Protein AF-A0A819YMR0-F1 (afdb_monomer)

Foldseek 3Di:
DQPVPPPDDPPVLVLVVCCVPPVVCQVVVLVVCVVVVPPCSVVRHDDDPPDDPPDPPPPDQEDEDEDEAEVFEEPSSVVRNVVVCVVDPPYNYDYDYHYPDYDDPVVVVVVVVVVD

Nearest PDB structures (foldseek):
  1mqs-assembly1_A  TM=8.442E-01  e=2.712E-01  Saccharomyces cerevisiae
  3puj-assembly1_A  TM=8.244E-01  e=3.553E-01  Rattus norvegicus
  3puj-assembly2_B  TM=6.403E-01  e=1.291E-01  Rattus norvegicus
  3puk-assembly1_A  TM=6.859E-01  e=4.654E-01  Mus musculus
  7auy-assembly2_B  TM=3.406E-01  e=8.478E+00  uncultured bacterium

Mean predicted aligned error: 8.32 Å

Structure (mmCIF, N/CA/C/O backbone):
data_AF-A0A819YMR0-F1
#
_entry.id   AF-A0A819YMR0-F1
#
loop_
_atom_site.group_PDB
_atom_site.id
_atom_site.type_symbol
_atom_site.label_atom_id
_atom_site.label_alt_id
_atom_site.label_comp_id
_atom_site.label_asym_id
_atom_site.label_entity_id
_atom_site.label_seq_id
_atom_site.pdbx_PDB_ins_code
_atom_site.Cartn_x
_atom_site.Cartn_y
_atom_site.Cartn_z
_atom_site.occupancy
_atom_site.B_iso_or_equiv
_atom_site.auth_seq_id
_atom_site.auth_comp_id
_atom_site.auth_asym_id
_atom_site.auth_atom_id
_atom_site.pdbx_PDB_model_num
ATOM 1 N N . ALA A 1 1 ? -8.786 -14.378 -8.434 1.00 45.59 1 ALA A N 1
ATOM 2 C CA . ALA A 1 1 ? -9.936 -13.808 -7.713 1.00 45.59 1 ALA A CA 1
ATOM 3 C C . ALA A 1 1 ? -9.381 -12.900 -6.633 1.00 45.59 1 ALA A C 1
ATOM 5 O O . AL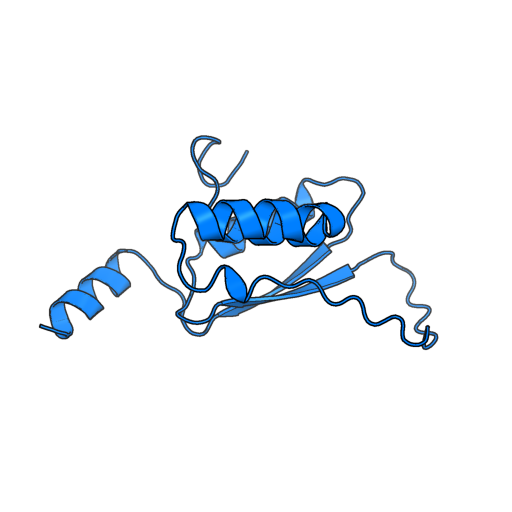A A 1 1 ? -8.768 -13.421 -5.715 1.00 45.59 1 ALA A O 1
ATOM 6 N N . ASP A 1 2 ? -9.479 -11.581 -6.786 1.00 56.34 2 ASP A N 1
ATOM 7 C CA . ASP A 1 2 ? -8.995 -10.637 -5.769 1.00 56.34 2 ASP A CA 1
ATOM 8 C C . ASP A 1 2 ? -9.785 -10.805 -4.464 1.00 56.34 2 ASP A C 1
ATOM 10 O O . ASP A 1 2 ? -10.941 -11.223 -4.494 1.00 56.34 2 ASP A O 1
ATOM 14 N N . ILE A 1 3 ? -9.189 -10.470 -3.315 1.00 58.31 3 ILE A N 1
ATOM 15 C CA . ILE A 1 3 ? -9.817 -10.628 -1.980 1.00 58.31 3 ILE A CA 1
ATOM 16 C C . ILE A 1 3 ? -11.149 -9.888 -1.850 1.00 58.31 3 ILE A C 1
ATOM 18 O O . ILE A 1 3 ? -11.987 -10.266 -1.039 1.00 58.31 3 ILE A O 1
ATOM 22 N N . PHE A 1 4 ? -11.372 -8.881 -2.688 1.00 59.94 4 PHE A N 1
ATOM 23 C CA . PHE A 1 4 ? -12.629 -8.152 -2.779 1.00 59.94 4 PHE A CA 1
ATOM 24 C C . PHE A 1 4 ? -13.432 -8.515 -4.032 1.00 59.94 4 PHE A C 1
ATOM 26 O O . PHE A 1 4 ? -14.108 -7.658 -4.576 1.00 59.94 4 PHE A O 1
ATOM 33 N N . GLY A 1 5 ? -13.327 -9.729 -4.574 1.00 59.12 5 GLY A N 1
ATOM 34 C CA . GLY A 1 5 ? -14.175 -10.164 -5.694 1.00 59.12 5 GLY A CA 1
ATOM 35 C C . GLY A 1 5 ? -14.094 -9.277 -6.947 1.00 59.12 5 GLY A C 1
ATOM 36 O O . GLY A 1 5 ? -15.086 -9.133 -7.651 1.00 59.12 5 GLY A O 1
ATOM 37 N N . SER A 1 6 ? -12.936 -8.656 -7.201 1.00 63.41 6 SER A N 1
ATOM 38 C CA . SER A 1 6 ? -12.681 -7.732 -8.321 1.00 63.41 6 SER A CA 1
ATOM 39 C C . SER A 1 6 ? -13.466 -6.407 -8.312 1.00 63.41 6 SER A C 1
ATOM 41 O O . SER A 1 6 ? -13.352 -5.646 -9.269 1.00 63.41 6 SER A O 1
ATOM 43 N N . ILE A 1 7 ? -14.199 -6.075 -7.238 1.00 69.56 7 ILE A N 1
ATOM 44 C CA . ILE A 1 7 ? -14.870 -4.763 -7.098 1.00 69.56 7 ILE A CA 1
ATOM 45 C C . ILE A 1 7 ? -13.969 -3.683 -6.485 1.00 69.56 7 ILE A C 1
ATOM 47 O O . ILE A 1 7 ? -14.265 -2.497 -6.610 1.00 69.56 7 ILE A O 1
ATOM 51 N N . TYR A 1 8 ? -12.877 -4.071 -5.819 1.00 76.12 8 TYR A N 1
ATOM 52 C CA . TYR A 1 8 ? -11.984 -3.128 -5.150 1.00 76.12 8 TYR A CA 1
ATOM 53 C C . TYR A 1 8 ? -10.562 -3.677 -5.002 1.00 76.12 8 TYR A C 1
ATOM 55 O O . TYR A 1 8 ? -10.352 -4.833 -4.640 1.00 76.12 8 TYR A O 1
ATOM 63 N N . VAL A 1 9 ? -9.568 -2.824 -5.231 1.00 82.94 9 VAL A N 1
ATOM 64 C CA . VAL A 1 9 ? -8.172 -3.073 -4.860 1.00 82.94 9 VAL A CA 1
ATOM 65 C C . VAL A 1 9 ? -7.777 -1.957 -3.900 1.00 82.94 9 VAL A C 1
ATOM 67 O O . VAL A 1 9 ? -7.965 -0.792 -4.260 1.00 82.94 9 VAL A O 1
ATOM 70 N N . PRO A 1 10 ? -7.238 -2.262 -2.702 1.00 89.06 10 PRO A N 1
ATOM 71 C CA . PRO A 1 10 ? -6.784 -1.224 -1.792 1.00 89.06 10 PRO A CA 1
ATOM 72 C C . PRO A 1 10 ? -5.798 -0.300 -2.491 1.00 89.06 10 PRO A C 1
ATOM 74 O O . PRO A 1 10 ? -4.836 -0.761 -3.109 1.00 89.06 10 PRO A O 1
ATOM 77 N N . PHE A 1 11 ? -6.039 1.004 -2.386 1.00 88.50 11 PHE A N 1
ATOM 78 C CA . PHE A 1 11 ? -5.214 2.009 -3.046 1.00 88.50 11 PHE A CA 1
ATOM 79 C C . PHE A 1 11 ? -3.722 1.833 -2.713 1.00 88.50 11 PHE A C 1
ATOM 81 O O . PHE A 1 11 ? -2.896 1.810 -3.619 1.00 88.50 11 PHE A O 1
ATOM 88 N N . SER A 1 12 ? -3.388 1.559 -1.447 1.00 90.88 12 SER A N 1
ATOM 89 C CA . SER A 1 12 ? -2.030 1.230 -0.982 1.00 90.88 12 SER A CA 1
ATOM 90 C C . SER A 1 12 ? -1.387 0.061 -1.743 1.00 90.88 12 SER A C 1
ATOM 92 O O . SER A 1 12 ? -0.225 0.133 -2.141 1.00 90.88 12 SER A O 1
ATOM 94 N N . CYS A 1 13 ? -2.138 -1.009 -2.012 1.00 91.19 13 CYS A N 1
ATOM 95 C CA . CYS A 1 13 ? -1.659 -2.152 -2.787 1.00 91.19 13 CYS A CA 1
ATOM 96 C C . CYS A 1 13 ? -1.409 -1.777 -4.247 1.00 91.19 13 CYS A C 1
ATOM 98 O O . CYS A 1 13 ? -0.437 -2.250 -4.835 1.00 91.19 13 CYS A O 1
ATOM 100 N N . ARG A 1 14 ? -2.246 -0.901 -4.820 1.00 88.00 14 ARG A N 1
ATOM 101 C CA . ARG A 1 14 ? -2.050 -0.407 -6.185 1.00 88.00 14 ARG A CA 1
ATOM 102 C C . ARG A 1 14 ? -0.804 0.470 -6.302 1.00 88.00 14 ARG A C 1
ATOM 104 O O . ARG A 1 14 ? -0.062 0.315 -7.266 1.00 88.00 14 ARG A O 1
ATOM 111 N N . LEU A 1 15 ? -0.538 1.321 -5.307 1.00 88.81 15 LEU A N 1
ATOM 112 C CA . LEU A 1 15 ? 0.700 2.109 -5.231 1.00 88.81 15 LEU A CA 1
ATOM 113 C C . LEU A 1 15 ? 1.939 1.215 -5.265 1.00 88.81 15 LEU A C 1
ATOM 115 O O . LEU A 1 15 ? 2.864 1.446 -6.043 1.00 88.81 15 LEU A O 1
ATOM 119 N N . ILE A 1 16 ? 1.938 0.171 -4.436 1.00 90.38 16 ILE A N 1
ATOM 120 C CA . ILE A 1 16 ? 3.044 -0.784 -4.352 1.00 90.38 16 ILE A CA 1
ATOM 121 C C . ILE A 1 16 ? 3.192 -1.546 -5.674 1.00 90.38 16 ILE A C 1
ATOM 123 O O . ILE A 1 16 ? 4.309 -1.694 -6.166 1.00 90.38 16 ILE A O 1
ATOM 127 N N . GLU A 1 17 ? 2.090 -1.993 -6.284 1.00 88.00 17 GLU A N 1
ATOM 128 C CA . GLU A 1 17 ? 2.118 -2.665 -7.589 1.00 88.00 17 GLU A CA 1
ATOM 129 C C . GLU A 1 17 ? 2.747 -1.774 -8.674 1.00 88.00 17 GLU A C 1
ATOM 131 O O . GLU A 1 17 ? 3.650 -2.229 -9.382 1.00 88.00 17 GLU A O 1
ATOM 136 N N . GLU A 1 18 ? 2.332 -0.508 -8.785 1.00 86.12 18 GLU A N 1
ATOM 137 C CA . GLU A 1 18 ? 2.890 0.426 -9.773 1.00 86.12 18 GLU A CA 1
ATOM 138 C C . GLU A 1 18 ? 4.368 0.738 -9.505 1.00 86.12 18 GLU A C 1
ATOM 140 O O . GLU A 1 18 ? 5.170 0.747 -10.441 1.00 86.12 18 GLU A O 1
ATOM 145 N N . GLY A 1 19 ? 4.765 0.910 -8.240 1.00 86.50 19 GLY A N 1
ATOM 146 C CA . GLY A 1 19 ? 6.167 1.129 -7.869 1.00 86.50 19 GLY A CA 1
ATOM 147 C C . GLY A 1 19 ? 7.082 -0.055 -8.203 1.00 86.50 19 GLY A C 1
ATOM 148 O O . GLY A 1 19 ? 8.243 0.139 -8.576 1.00 86.50 19 GLY A O 1
ATOM 149 N N . LEU A 1 20 ? 6.563 -1.283 -8.115 1.00 85.31 20 LEU A N 1
ATOM 150 C CA . LEU A 1 20 ? 7.307 -2.503 -8.432 1.00 85.31 20 LEU A CA 1
ATOM 151 C C . LEU A 1 20 ? 7.369 -2.788 -9.938 1.00 85.31 20 LEU A C 1
ATOM 153 O O . LEU A 1 20 ? 8.440 -3.127 -10.447 1.00 85.31 20 LEU A O 1
ATOM 157 N N . LEU A 1 21 ? 6.242 -2.669 -10.648 1.00 83.94 21 LEU A N 1
ATOM 158 C CA . LEU A 1 21 ? 6.137 -3.027 -12.070 1.00 83.94 21 LEU A CA 1
ATOM 159 C C . LEU A 1 21 ? 6.587 -1.907 -13.003 1.00 83.94 21 LEU A C 1
ATOM 161 O O . LEU A 1 21 ? 7.235 -2.171 -14.014 1.00 83.94 21 LEU A O 1
ATOM 165 N N . ASN A 1 22 ? 6.235 -0.667 -12.679 1.00 84.12 22 ASN A N 1
ATOM 166 C CA . ASN A 1 22 ? 6.383 0.480 -13.566 1.00 84.12 22 ASN A CA 1
ATOM 167 C C . ASN A 1 22 ? 7.089 1.643 -12.850 1.00 84.12 22 ASN A C 1
ATOM 169 O O . ASN A 1 22 ? 6.562 2.755 -12.825 1.00 84.12 22 ASN A O 1
ATOM 173 N N . PRO A 1 23 ? 8.316 1.450 -12.328 1.00 81.31 23 PRO A N 1
ATOM 174 C CA . PRO A 1 23 ? 9.049 2.499 -11.608 1.00 81.31 23 PRO A CA 1
ATOM 175 C C . PRO A 1 23 ? 9.206 3.787 -12.434 1.00 81.31 23 PRO A C 1
ATOM 177 O O . PRO A 1 23 ? 9.189 4.881 -11.886 1.00 81.31 23 PRO A O 1
ATOM 180 N N . ALA A 1 24 ? 9.309 3.669 -13.764 1.00 83.31 24 ALA A N 1
ATOM 181 C CA . ALA A 1 24 ? 9.417 4.804 -14.679 1.00 83.31 24 ALA A CA 1
ATOM 182 C C . ALA A 1 24 ? 8.126 5.637 -14.778 1.00 83.31 24 ALA A C 1
ATOM 184 O O . ALA A 1 24 ? 8.187 6.810 -15.127 1.00 83.31 24 ALA A O 1
ATOM 185 N N . LYS A 1 25 ? 6.964 5.043 -14.475 1.00 84.69 25 LYS A N 1
ATOM 186 C CA . LYS A 1 25 ? 5.666 5.734 -14.453 1.00 84.69 25 LYS A CA 1
ATOM 187 C C . LYS A 1 25 ? 5.341 6.331 -13.086 1.00 84.69 25 LYS A C 1
ATOM 189 O O . LYS A 1 25 ? 4.357 7.056 -12.972 1.00 84.69 25 LYS A O 1
ATOM 194 N N . LEU A 1 26 ? 6.155 6.051 -12.064 1.00 84.69 26 LEU A N 1
ATOM 195 C CA . LEU A 1 26 ? 5.888 6.498 -10.701 1.00 84.69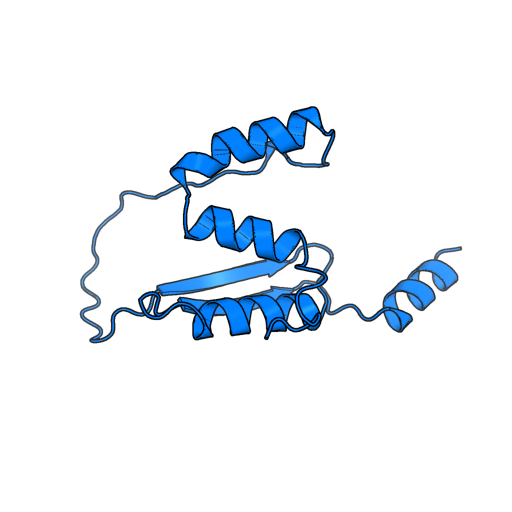 26 LEU A CA 1
ATOM 196 C C . LEU A 1 26 ? 5.874 8.027 -10.591 1.00 84.69 26 LEU A C 1
ATOM 198 O O . LEU A 1 26 ? 5.042 8.554 -9.871 1.00 84.69 26 LEU A O 1
ATOM 202 N N . SER A 1 27 ? 6.710 8.741 -11.352 1.00 85.19 27 SER A N 1
ATOM 203 C CA . SER A 1 27 ? 6.724 10.213 -11.378 1.00 85.19 27 SER A CA 1
ATOM 204 C C . SER A 1 27 ? 5.461 10.812 -12.006 1.00 85.19 27 SER A C 1
ATOM 206 O O . SER A 1 27 ? 4.917 11.795 -11.509 1.00 85.19 27 SER A O 1
ATOM 208 N N . THR A 1 28 ? 4.949 10.210 -13.083 1.00 87.94 28 THR A N 1
ATOM 209 C CA . THR A 1 28 ? 3.676 10.621 -13.693 1.00 87.94 28 THR A CA 1
ATOM 210 C C . THR A 1 28 ? 2.522 10.389 -12.728 1.00 87.94 28 THR A C 1
ATOM 212 O O . THR A 1 28 ? 1.679 11.262 -12.538 1.00 87.94 28 THR A O 1
ATOM 215 N N . PHE A 1 29 ? 2.516 9.222 -12.090 1.00 86.62 29 PHE A N 1
ATOM 216 C CA . PHE A 1 29 ? 1.504 8.858 -11.116 1.00 86.62 29 PHE A CA 1
ATOM 217 C C . PHE A 1 29 ? 1.574 9.748 -9.861 1.00 86.62 29 PHE A C 1
ATOM 219 O O . PHE A 1 29 ? 0.550 10.222 -9.381 1.00 86.62 29 PHE A O 1
ATOM 226 N N . GLN A 1 30 ? 2.778 10.073 -9.387 1.00 89.00 30 GLN A N 1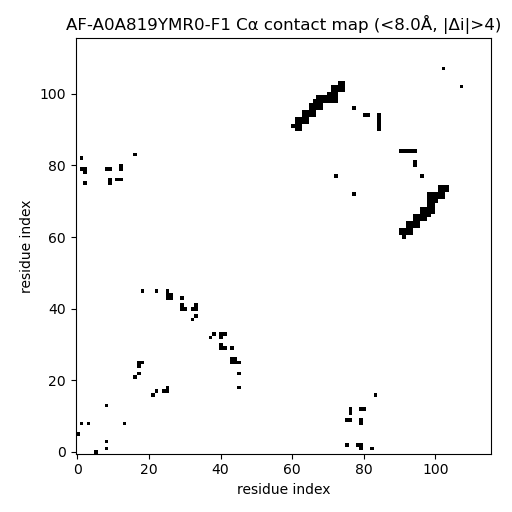
ATOM 227 C CA . GLN A 1 30 ? 3.018 11.045 -8.321 1.00 89.00 30 GLN A CA 1
ATOM 228 C C . GLN A 1 30 ? 2.395 12.406 -8.651 1.00 89.00 30 GLN A C 1
ATOM 230 O O . GLN A 1 30 ? 1.666 12.968 -7.837 1.00 89.00 30 GLN A O 1
ATOM 235 N N . HIS A 1 31 ? 2.645 12.925 -9.855 1.00 89.06 31 HIS A N 1
ATOM 236 C CA . HIS A 1 31 ? 2.093 14.207 -10.286 1.00 89.06 31 HIS A CA 1
ATOM 237 C C . HIS A 1 31 ? 0.557 14.200 -10.306 1.00 89.06 31 HIS A C 1
ATOM 239 O O . HIS A 1 31 ? -0.071 15.166 -9.876 1.00 89.06 31 HIS A O 1
ATOM 245 N N . GLU A 1 32 ? -0.059 13.098 -10.742 1.00 89.94 32 GLU A N 1
ATOM 246 C CA . GLU A 1 32 ? -1.513 12.922 -10.677 1.00 89.94 32 GLU A CA 1
ATOM 247 C C . GLU A 1 32 ? -2.036 12.952 -9.230 1.00 89.94 32 GLU A C 1
ATOM 249 O O . GLU A 1 32 ? -3.049 13.598 -8.953 1.00 89.94 32 GLU A O 1
ATOM 254 N N . LEU A 1 33 ? -1.344 12.299 -8.293 1.00 90.06 33 LEU A N 1
ATOM 255 C CA . LEU A 1 33 ? -1.720 12.317 -6.878 1.00 90.06 33 LEU A CA 1
ATOM 256 C C . LEU A 1 33 ? -1.618 13.714 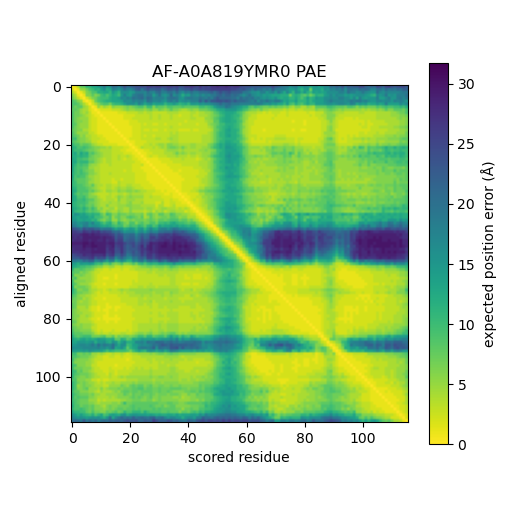-6.258 1.00 90.06 33 LEU A C 1
ATOM 258 O O . LEU A 1 33 ? -2.523 14.116 -5.525 1.00 90.06 33 LEU A O 1
ATOM 262 N N . ILE A 1 34 ? -0.568 14.466 -6.596 1.00 91.44 34 ILE A N 1
ATOM 263 C CA . ILE A 1 34 ? -0.385 15.854 -6.148 1.00 91.44 34 ILE A CA 1
ATOM 264 C C . ILE A 1 34 ? -1.535 16.730 -6.658 1.00 91.44 34 ILE A C 1
ATOM 266 O O . ILE A 1 34 ? -2.149 17.456 -5.880 1.00 91.44 34 ILE A O 1
ATOM 270 N N . GLN A 1 35 ? -1.888 16.626 -7.944 1.00 93.44 35 GLN A N 1
ATOM 271 C CA . GLN A 1 35 ? -2.998 17.393 -8.526 1.00 93.44 35 GLN A CA 1
ATOM 272 C C . GLN A 1 35 ? -4.352 17.076 -7.883 1.00 93.44 35 GLN A C 1
ATOM 274 O O . GLN A 1 35 ? -5.226 17.938 -7.818 1.00 93.44 35 GLN A O 1
ATOM 279 N N . ARG A 1 36 ? -4.527 15.843 -7.403 1.00 92.25 36 ARG A N 1
ATOM 280 C CA . ARG A 1 36 ? -5.730 15.396 -6.691 1.00 92.25 36 ARG A CA 1
ATOM 281 C C . ARG A 1 36 ? -5.707 15.723 -5.192 1.00 92.25 36 ARG A C 1
ATOM 283 O O . ARG A 1 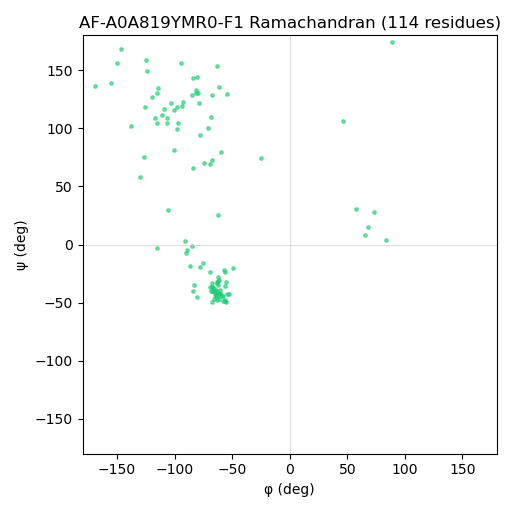36 ? -6.681 15.424 -4.509 1.00 92.25 36 ARG A O 1
ATOM 290 N N . GLY A 1 37 ? -4.630 16.327 -4.684 1.00 90.88 37 GLY A N 1
ATOM 291 C CA . GLY A 1 37 ? -4.499 16.719 -3.281 1.00 90.88 37 GLY A CA 1
ATOM 292 C C . GLY A 1 37 ? -4.286 15.548 -2.320 1.00 90.88 37 GLY A C 1
ATOM 293 O O . GLY A 1 37 ? -4.685 15.640 -1.160 1.00 90.88 37 GLY A O 1
ATOM 294 N N . TYR A 1 38 ? -3.696 14.437 -2.778 1.00 89.12 38 TYR A N 1
ATOM 295 C CA . TYR A 1 38 ? -3.363 13.331 -1.879 1.00 89.12 38 TYR A CA 1
ATOM 296 C C . TYR A 1 38 ? -2.248 13.743 -0.904 1.00 89.12 38 TYR A C 1
ATOM 298 O O . TYR A 1 38 ? -1.200 14.209 -1.355 1.00 89.12 38 TYR A O 1
ATOM 306 N N . PRO A 1 39 ? -2.430 13.537 0.412 1.00 88.38 39 PRO A N 1
ATOM 307 C CA . PRO A 1 39 ? -1.410 13.866 1.403 1.00 88.38 39 PRO A CA 1
ATOM 308 C C . PRO A 1 39 ? -0.123 13.067 1.182 1.00 88.38 39 PRO A C 1
ATOM 310 O O . PRO A 1 39 ? -0.187 11.854 0.967 1.00 88.38 39 PRO A O 1
ATOM 313 N N . GLY A 1 40 ? 1.034 13.730 1.274 1.00 85.62 40 GLY A N 1
ATOM 314 C CA . GLY A 1 40 ? 2.347 13.084 1.177 1.00 85.62 40 GLY A CA 1
ATOM 315 C C . GLY A 1 40 ? 2.666 12.520 -0.210 1.00 85.62 40 GLY A C 1
ATOM 316 O O . GLY A 1 40 ? 3.575 11.704 -0.351 1.00 85.62 40 GLY A O 1
ATOM 317 N N . ALA A 1 41 ? 1.923 12.917 -1.249 1.00 87.69 41 ALA A N 1
ATOM 318 C CA . ALA A 1 41 ? 2.201 12.494 -2.618 1.00 87.69 41 ALA A CA 1
ATOM 319 C C . ALA A 1 41 ? 3.577 12.992 -3.090 1.00 87.69 41 ALA A C 1
ATOM 321 O O . ALA A 1 41 ? 4.268 12.299 -3.836 1.00 87.69 41 ALA A O 1
ATOM 322 N N . GLU A 1 42 ? 4.017 14.154 -2.613 1.00 85.81 42 GLU A N 1
ATOM 323 C CA . GLU A 1 42 ? 5.357 14.696 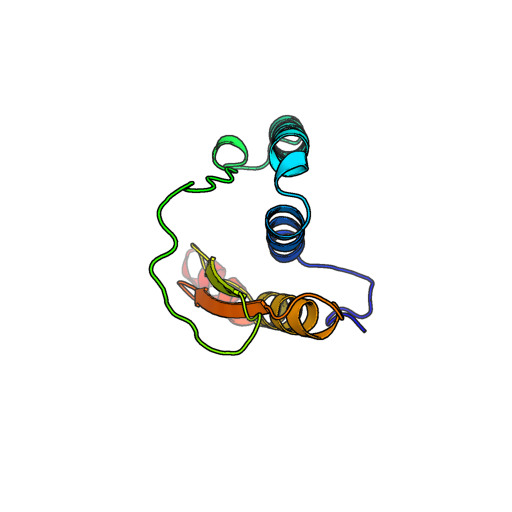-2.829 1.00 85.81 42 GLU A CA 1
ATOM 324 C C . GLU A 1 42 ? 6.478 13.757 -2.368 1.00 85.81 42 GLU A C 1
ATOM 326 O O . GLU A 1 42 ? 7.552 13.814 -2.952 1.00 85.81 42 GLU A O 1
ATOM 331 N N . ASP A 1 43 ? 6.217 12.840 -1.430 1.00 85.19 43 ASP A N 1
ATOM 332 C CA . ASP A 1 43 ? 7.209 11.902 -0.891 1.00 85.19 43 ASP A CA 1
ATOM 333 C C . ASP A 1 43 ? 7.278 10.560 -1.648 1.00 85.19 43 ASP A C 1
ATOM 335 O O . ASP A 1 43 ? 8.026 9.646 -1.278 1.00 85.19 43 ASP A O 1
ATOM 339 N N . LEU A 1 44 ? 6.506 10.405 -2.730 1.00 83.00 44 LEU A N 1
ATOM 340 C CA . LEU A 1 44 ? 6.492 9.184 -3.535 1.00 83.00 44 LEU A CA 1
ATOM 341 C C . LEU A 1 44 ? 7.714 9.100 -4.462 1.00 83.00 44 LEU A C 1
ATOM 343 O O . LEU A 1 44 ? 7.691 9.563 -5.601 1.00 83.00 44 LEU A O 1
ATOM 347 N N . PHE A 1 45 ? 8.769 8.425 -4.009 1.00 77.88 45 PHE A N 1
ATOM 348 C CA . PHE A 1 45 ? 10.009 8.275 -4.775 1.00 77.88 45 PHE A CA 1
ATOM 349 C C . PHE A 1 45 ? 10.410 6.812 -4.998 1.00 77.88 45 PHE A C 1
ATOM 351 O O . PHE A 1 45 ? 10.192 5.941 -4.158 1.00 77.88 45 PHE A O 1
ATOM 358 N N . SER A 1 46 ? 11.073 6.543 -6.129 1.00 76.75 46 SER A N 1
ATOM 359 C CA . SER A 1 46 ? 11.776 5.280 -6.379 1.00 76.75 46 SER A CA 1
ATOM 360 C C . SER A 1 46 ? 13.260 5.566 -6.548 1.00 76.75 46 SER A C 1
ATOM 362 O O . SER A 1 46 ? 13.683 6.125 -7.559 1.00 76.75 46 SER A O 1
ATOM 364 N N . HIS A 1 47 ? 14.061 5.176 -5.560 1.00 73.62 47 HIS A N 1
ATOM 365 C CA . HIS A 1 47 ? 15.511 5.238 -5.666 1.00 73.62 47 HIS A CA 1
ATOM 366 C C . HIS A 1 47 ? 16.056 3.849 -5.997 1.00 73.62 47 HIS A C 1
ATOM 368 O O . HIS A 1 47 ? 15.948 2.917 -5.200 1.00 73.62 47 HIS A O 1
ATOM 374 N N . ARG A 1 48 ? 16.665 3.700 -7.176 1.00 66.31 48 ARG A N 1
ATOM 375 C CA . ARG A 1 48 ? 17.417 2.494 -7.534 1.00 66.31 48 ARG A CA 1
ATOM 376 C C . ARG A 1 48 ? 18.888 2.759 -7.262 1.00 66.31 48 ARG A C 1
ATOM 378 O O . ARG A 1 48 ? 19.539 3.477 -8.013 1.00 66.31 48 ARG A O 1
ATOM 385 N N . SER A 1 49 ? 19.412 2.198 -6.179 1.00 59.56 49 SER A N 1
ATOM 386 C CA . SER A 1 49 ? 20.845 2.241 -5.896 1.00 59.56 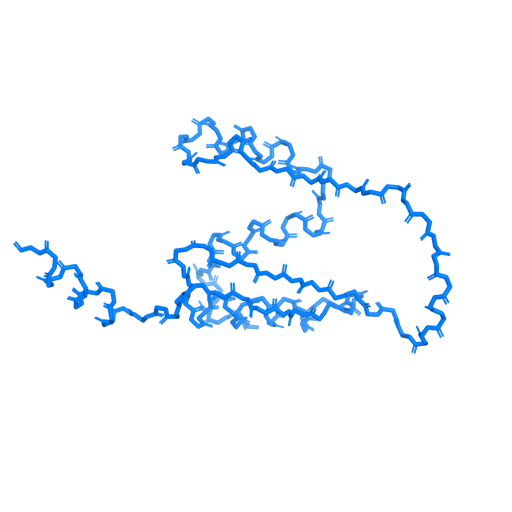49 SER A CA 1
ATOM 387 C C . SER A 1 49 ? 21.576 1.376 -6.925 1.00 59.56 49 SER A C 1
ATOM 389 O O . SER A 1 49 ? 21.477 0.150 -6.907 1.00 59.56 49 SER A O 1
ATOM 391 N N . SER A 1 50 ? 22.323 2.009 -7.826 1.00 57.09 50 SER A N 1
ATOM 392 C CA . SER A 1 50 ? 23.256 1.345 -8.741 1.00 57.09 50 SER A CA 1
ATOM 393 C C . SER A 1 50 ? 24.503 0.903 -7.963 1.00 57.09 50 SER A C 1
ATOM 395 O O . SER A 1 50 ? 25.554 1.526 -8.068 1.00 57.09 50 SER A O 1
ATOM 397 N N . GLY A 1 51 ? 24.386 -0.103 -7.092 1.00 48.19 51 GLY A N 1
ATOM 398 C CA . GLY A 1 51 ? 25.433 -0.431 -6.119 1.00 48.19 51 GLY A CA 1
ATOM 399 C C . GLY A 1 51 ? 25.695 -1.923 -5.968 1.00 48.19 51 GLY A C 1
ATOM 400 O O . GLY A 1 51 ? 24.955 -2.599 -5.269 1.00 48.19 51 GLY A O 1
ATOM 401 N N . VAL A 1 52 ? 26.784 -2.368 -6.608 1.00 45.06 52 VAL A N 1
ATOM 402 C CA . VAL A 1 52 ? 27.583 -3.592 -6.400 1.00 45.06 52 VAL A CA 1
ATOM 403 C C . VAL A 1 52 ? 26.791 -4.892 -6.235 1.00 45.06 52 VAL A C 1
ATOM 405 O O . VAL A 1 52 ? 26.278 -5.224 -5.172 1.00 45.06 52 VAL A O 1
ATOM 408 N N . SER A 1 53 ? 26.831 -5.707 -7.287 1.00 48.19 53 SER A N 1
ATOM 409 C CA . SER A 1 53 ? 26.560 -7.141 -7.249 1.00 48.19 53 SER A CA 1
ATOM 410 C C . SER A 1 53 ? 27.539 -7.852 -6.303 1.00 48.19 53 SER A C 1
ATOM 412 O O . SER A 1 53 ? 28.521 -8.460 -6.739 1.00 48.19 53 SER A O 1
ATOM 414 N N . THR A 1 54 ? 27.300 -7.789 -4.995 1.00 44.56 54 THR A N 1
ATOM 415 C CA . THR A 1 54 ? 27.905 -8.724 -4.051 1.00 44.56 54 THR A CA 1
ATOM 416 C C . THR A 1 54 ? 27.242 -10.073 -4.274 1.00 44.56 54 THR A C 1
ATOM 418 O O . THR A 1 54 ? 26.107 -10.334 -3.896 1.00 44.56 54 THR A O 1
ATOM 421 N N . ARG A 1 55 ? 27.993 -10.895 -5.004 1.00 46.34 55 ARG A N 1
ATOM 422 C CA . ARG A 1 55 ? 27.922 -12.340 -5.213 1.00 46.34 55 ARG A CA 1
ATOM 423 C C . ARG A 1 55 ? 27.243 -13.120 -4.071 1.00 46.34 55 ARG A C 1
ATOM 425 O O . ARG A 1 55 ? 27.893 -13.860 -3.346 1.00 46.34 55 ARG A O 1
ATOM 432 N N . ALA A 1 56 ? 25.925 -13.033 -3.978 1.00 45.00 56 ALA A N 1
ATOM 433 C CA . ALA A 1 56 ? 25.080 -14.068 -3.414 1.00 45.00 56 ALA A CA 1
ATOM 434 C C . ALA A 1 56 ? 24.486 -14.814 -4.607 1.00 45.00 56 ALA A C 1
ATOM 436 O O . ALA A 1 56 ? 23.381 -14.536 -5.064 1.00 45.00 56 ALA A O 1
ATOM 437 N N . GLN A 1 57 ? 25.273 -15.740 -5.159 1.00 44.97 57 GLN A N 1
ATOM 438 C CA . GLN A 1 57 ? 24.753 -16.801 -6.016 1.00 44.97 57 GLN A CA 1
ATOM 439 C C . GLN A 1 57 ? 23.895 -17.720 -5.136 1.00 44.97 57 GLN A C 1
ATOM 441 O O . GLN A 1 57 ? 24.314 -18.812 -4.771 1.00 44.97 57 GLN A O 1
ATOM 446 N N . TYR A 1 58 ? 22.717 -17.245 -4.736 1.00 46.00 58 TYR A N 1
ATOM 447 C CA . TYR A 1 58 ? 21.653 -18.113 -4.268 1.00 46.00 58 TYR A CA 1
ATOM 448 C C . TYR A 1 58 ? 20.714 -18.339 -5.436 1.00 46.00 58 TYR A C 1
ATOM 450 O O . TYR A 1 58 ? 20.161 -17.426 -6.042 1.00 46.00 58 TYR A O 1
ATOM 458 N N . HIS A 1 59 ? 20.650 -19.607 -5.782 1.00 46.53 59 HIS A N 1
ATOM 459 C CA . HIS A 1 59 ? 19.979 -20.199 -6.908 1.00 46.53 59 HIS A CA 1
ATOM 460 C C . HIS A 1 59 ? 18.455 -20.099 -6.740 1.00 46.53 59 HIS A C 1
ATOM 462 O O . HIS A 1 59 ? 17.810 -21.107 -6.494 1.00 46.53 59 HIS A O 1
ATOM 468 N N . ASP A 1 60 ? 17.876 -18.898 -6.815 1.00 53.00 60 ASP A N 1
ATOM 469 C CA . ASP A 1 60 ? 16.502 -18.697 -7.274 1.00 53.00 60 ASP A CA 1
ATOM 470 C C . ASP A 1 60 ? 16.201 -17.210 -7.512 1.00 53.00 60 ASP A C 1
ATOM 472 O O . ASP A 1 60 ? 16.539 -16.369 -6.688 1.00 53.00 60 ASP A O 1
ATOM 476 N N . ASN A 1 61 ? 15.522 -16.883 -8.614 1.00 66.50 61 ASN A N 1
ATOM 477 C CA . ASN A 1 61 ? 15.158 -15.528 -9.076 1.00 66.50 61 ASN A CA 1
ATOM 478 C C . ASN A 1 61 ? 14.212 -14.729 -8.128 1.00 66.50 61 ASN A C 1
ATOM 480 O O . ASN A 1 61 ? 13.444 -13.890 -8.597 1.00 66.50 61 ASN A O 1
ATOM 484 N N . GLN A 1 62 ? 14.188 -15.007 -6.816 1.00 74.81 62 GLN A N 1
ATOM 485 C CA . GLN A 1 62 ? 13.273 -14.392 -5.849 1.00 74.81 62 GLN A CA 1
ATOM 486 C C . GLN A 1 62 ? 13.716 -12.981 -5.432 1.00 74.81 62 GLN A C 1
ATOM 488 O O . GLN A 1 62 ? 14.795 -12.806 -4.872 1.00 74.81 62 GLN A O 1
ATOM 493 N N . GLN A 1 63 ? 12.862 -11.975 -5.640 1.00 84.56 63 GLN A N 1
ATOM 494 C CA . GLN A 1 63 ? 13.059 -10.624 -5.105 1.00 84.56 63 GLN A CA 1
ATOM 495 C C . GLN A 1 63 ? 12.334 -10.495 -3.762 1.00 84.56 63 GLN A C 1
ATOM 497 O O . GLN A 1 63 ? 11.110 -10.629 -3.687 1.00 84.56 63 GLN A O 1
ATOM 502 N N . SER A 1 64 ? 13.088 -10.221 -2.700 1.00 88.69 64 SER A N 1
ATOM 503 C CA . SER A 1 64 ? 12.534 -9.914 -1.379 1.00 88.69 64 SER A CA 1
ATOM 504 C C . SER A 1 64 ? 12.059 -8.463 -1.326 1.00 88.69 64 SER A C 1
ATOM 506 O O . SER A 1 64 ? 12.805 -7.556 -1.688 1.00 88.69 64 SER A O 1
ATOM 508 N N . ILE A 1 65 ? 10.833 -8.243 -0.852 1.00 90.88 65 ILE A N 1
ATOM 509 C CA . ILE A 1 65 ? 10.201 -6.923 -0.766 1.00 90.88 65 ILE A CA 1
ATOM 510 C C . ILE A 1 65 ? 9.738 -6.706 0.671 1.00 90.88 65 ILE A C 1
ATOM 512 O O . ILE A 1 65 ? 8.894 -7.449 1.164 1.00 90.88 65 ILE A O 1
ATOM 516 N N . LEU A 1 66 ? 10.273 -5.687 1.341 1.00 94.94 66 LEU A N 1
ATOM 517 C CA . LEU A 1 66 ? 9.789 -5.248 2.647 1.00 94.94 66 LEU A CA 1
ATOM 518 C C . LEU A 1 66 ? 8.756 -4.136 2.453 1.00 94.94 66 LEU A C 1
ATOM 520 O O . LEU A 1 66 ? 9.064 -3.102 1.867 1.00 94.94 66 LEU A O 1
ATOM 524 N N . VAL A 1 67 ? 7.547 -4.344 2.965 1.00 95.31 67 VAL A N 1
ATOM 525 C CA . VAL A 1 67 ? 6.469 -3.353 2.965 1.00 95.31 67 VAL A CA 1
ATOM 526 C C . VAL A 1 67 ? 6.255 -2.876 4.392 1.00 95.31 67 VAL A C 1
ATOM 528 O O . VAL A 1 67 ? 5.875 -3.655 5.271 1.00 95.31 67 VAL A O 1
ATOM 531 N N . VAL A 1 68 ? 6.500 -1.588 4.612 1.00 95.94 68 VAL A N 1
ATOM 532 C CA . VAL A 1 68 ? 6.303 -0.924 5.900 1.00 95.94 68 VAL A CA 1
ATOM 533 C C . VAL A 1 68 ? 5.019 -0.109 5.822 1.00 95.94 68 VAL A C 1
ATOM 535 O O . VAL A 1 68 ? 4.891 0.757 4.961 1.00 95.94 68 VAL A O 1
ATOM 538 N N . PHE A 1 69 ? 4.073 -0.388 6.717 1.00 95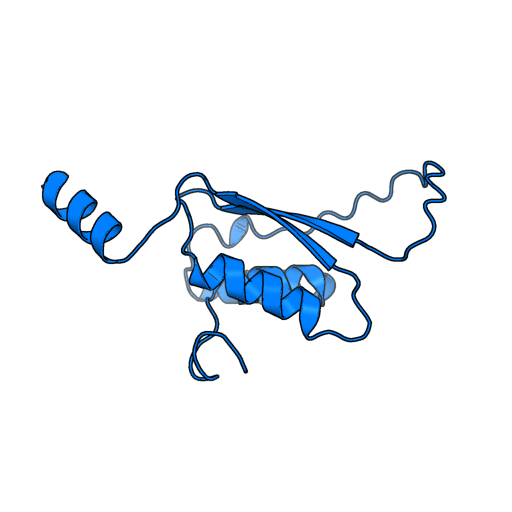.19 69 PHE A N 1
ATOM 539 C CA . PHE A 1 69 ? 2.837 0.384 6.830 1.00 95.19 69 PHE A CA 1
ATOM 540 C C . PHE A 1 69 ? 2.904 1.257 8.081 1.00 95.19 69 PHE A C 1
ATOM 542 O O . PHE A 1 69 ? 2.767 0.757 9.202 1.00 95.19 69 PHE A O 1
ATOM 549 N N . ILE A 1 70 ? 3.128 2.555 7.882 1.00 93.25 70 ILE A N 1
ATOM 550 C CA . ILE A 1 70 ? 3.114 3.562 8.945 1.00 93.25 70 ILE A CA 1
ATOM 551 C C . ILE A 1 70 ? 1.673 4.013 9.169 1.00 93.25 70 ILE A C 1
ATOM 553 O O . ILE A 1 70 ? 0.974 4.345 8.218 1.00 93.25 70 ILE A O 1
ATOM 557 N N . GLY A 1 71 ? 1.223 3.987 10.422 1.00 90.56 71 GLY A N 1
ATOM 558 C CA . GLY A 1 71 ? -0.188 4.192 10.751 1.00 90.56 71 GLY A CA 1
ATOM 559 C C . GLY A 1 71 ? -1.025 2.920 10.623 1.00 90.56 71 GLY A C 1
ATOM 560 O O . GLY A 1 71 ? -2.218 2.977 10.869 1.00 90.56 71 GLY A O 1
ATOM 561 N N . GLY A 1 72 ? -0.400 1.776 10.322 1.00 93.50 72 GLY A N 1
ATOM 562 C CA . GLY A 1 72 ? -0.994 0.442 10.297 1.00 93.50 72 GLY A CA 1
ATOM 563 C C . GLY A 1 72 ? -1.618 0.037 8.962 1.00 93.50 72 GLY A C 1
ATOM 564 O O . GLY A 1 72 ? -1.668 0.810 8.011 1.00 93.50 72 GLY A O 1
ATOM 565 N N . CYS A 1 73 ? -2.057 -1.217 8.879 1.00 94.94 73 CYS A N 1
ATOM 566 C CA . CYS A 1 73 ? -2.730 -1.761 7.699 1.00 94.94 73 CYS A CA 1
ATOM 567 C C . CYS A 1 73 ? -3.785 -2.796 8.067 1.00 94.94 73 CYS A C 1
ATOM 569 O O . CYS A 1 73 ? -3.861 -3.277 9.195 1.00 94.94 73 CYS A O 1
ATOM 571 N N . THR A 1 74 ? -4.603 -3.162 7.096 1.00 94.69 74 THR A N 1
ATOM 572 C CA . THR A 1 74 ? -5.624 -4.196 7.206 1.00 94.69 74 THR A CA 1
ATOM 573 C C . THR A 1 74 ? -5.106 -5.546 6.717 1.00 94.69 74 THR A C 1
ATOM 575 O O . THR A 1 74 ? -4.224 -5.648 5.858 1.00 94.69 74 THR A O 1
ATOM 578 N N . GLN A 1 75 ? -5.724 -6.625 7.201 1.00 92.56 75 GLN A N 1
ATOM 579 C CA . GLN A 1 75 ? -5.407 -7.969 6.712 1.00 92.56 75 GLN A CA 1
ATOM 580 C C . GLN A 1 75 ? -5.715 -8.132 5.214 1.00 92.56 75 GLN A C 1
ATOM 582 O O . GLN A 1 75 ? -5.051 -8.912 4.529 1.00 92.56 75 GLN A O 1
ATOM 587 N N . SER A 1 76 ? -6.686 -7.380 4.689 1.00 91.38 76 SER A N 1
ATOM 588 C CA . SER A 1 76 ? -7.019 -7.388 3.267 1.00 91.38 76 SER A CA 1
ATOM 589 C C . SER A 1 76 ? -5.898 -6.816 2.400 1.00 91.38 76 SER A C 1
ATOM 591 O O . SER A 1 76 ? -5.631 -7.370 1.337 1.00 91.38 76 SER A O 1
ATOM 593 N N . GLU A 1 77 ? -5.192 -5.778 2.857 1.00 93.56 77 GLU A N 1
ATOM 594 C CA . GLU A 1 77 ? -4.012 -5.242 2.159 1.00 93.56 77 GLU A CA 1
ATOM 595 C C . GLU A 1 77 ? -2.861 -6.252 2.144 1.00 93.56 77 GLU A C 1
ATOM 597 O O . GLU A 1 77 ? -2.294 -6.546 1.089 1.00 93.56 77 GLU A O 1
ATOM 602 N N . ILE A 1 78 ? -2.561 -6.857 3.299 1.00 94.00 78 ILE A N 1
ATOM 603 C CA . ILE A 1 78 ? -1.537 -7.908 3.411 1.00 94.00 78 ILE A CA 1
ATOM 604 C C . ILE A 1 78 ? -1.856 -9.062 2.456 1.00 94.00 78 ILE A C 1
ATOM 606 O O . ILE A 1 78 ? -0.990 -9.538 1.716 1.00 94.00 78 ILE A O 1
ATOM 610 N N . ASN A 1 79 ? -3.105 -9.524 2.460 1.00 91.56 79 ASN A N 1
ATOM 611 C CA . ASN A 1 79 ? -3.526 -10.617 1.599 1.00 91.56 79 ASN A CA 1
ATOM 612 C C . ASN A 1 79 ? -3.451 -10.216 0.120 1.00 91.56 79 ASN A C 1
ATOM 614 O O . ASN A 1 79 ? -3.032 -11.039 -0.691 1.00 91.56 79 ASN A O 1
ATOM 618 N N . ALA A 1 80 ? -3.798 -8.977 -0.241 1.00 90.56 80 ALA A N 1
ATOM 619 C CA . ALA A 1 80 ? -3.794 -8.529 -1.634 1.00 90.56 80 ALA A CA 1
ATOM 620 C C . ALA A 1 80 ? -2.379 -8.534 -2.209 1.00 90.56 80 ALA A C 1
ATOM 622 O O . ALA A 1 80 ? -2.162 -9.032 -3.311 1.00 90.56 80 ALA A O 1
ATOM 623 N N . LEU A 1 81 ? -1.393 -8.105 -1.424 1.00 90.88 81 LEU A N 1
ATOM 624 C CA . LEU A 1 81 ? 0.015 -8.157 -1.817 1.00 90.88 81 LEU A CA 1
ATOM 625 C C . LEU A 1 81 ? 0.554 -9.594 -1.875 1.00 90.88 81 LEU A C 1
ATOM 627 O O . LEU A 1 81 ? 1.300 -9.943 -2.791 1.00 90.88 81 LEU A O 1
ATOM 631 N N . ARG A 1 82 ? 0.127 -10.477 -0.9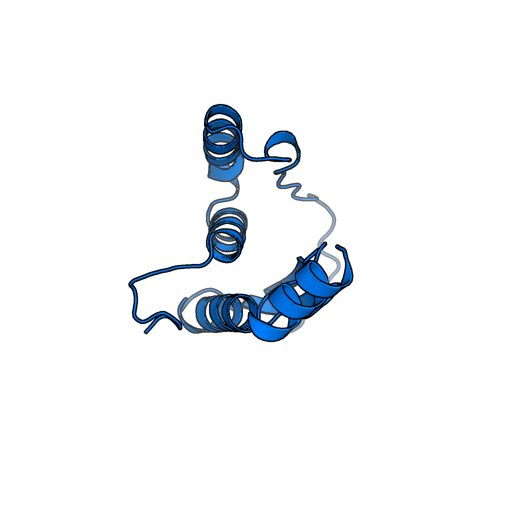63 1.00 90.31 82 ARG A N 1
ATOM 632 C CA . ARG A 1 82 ? 0.436 -11.917 -1.065 1.00 90.31 82 ARG A CA 1
ATOM 633 C C . ARG A 1 82 ? -0.131 -12.521 -2.348 1.00 90.31 82 ARG A C 1
ATOM 635 O O . ARG A 1 82 ? 0.557 -13.276 -3.025 1.00 90.31 82 ARG A O 1
ATOM 642 N N . MET A 1 83 ? -1.360 -12.167 -2.709 1.00 87.75 83 MET A N 1
ATOM 643 C CA . MET A 1 83 ? -1.983 -12.607 -3.957 1.00 87.75 83 MET A CA 1
ATOM 644 C C . MET A 1 83 ? -1.305 -12.022 -5.194 1.00 87.75 83 MET A C 1
ATOM 646 O O . MET A 1 83 ? -1.155 -12.719 -6.200 1.00 87.75 83 MET A O 1
ATOM 650 N N . LEU A 1 84 ? -0.843 -10.775 -5.120 1.00 86.31 84 LEU A N 1
ATOM 651 C CA . LEU A 1 84 ? -0.055 -10.149 -6.175 1.00 86.31 84 LEU A CA 1
ATOM 652 C C . LEU A 1 84 ? 1.222 -10.956 -6.461 1.00 86.31 84 LEU A C 1
ATOM 654 O O . LEU A 1 84 ? 1.509 -11.236 -7.623 1.00 86.31 84 LEU A O 1
ATOM 658 N N . ALA A 1 85 ? 1.931 -11.413 -5.423 1.00 86.06 85 ALA A N 1
ATOM 659 C CA . ALA A 1 85 ? 3.099 -12.287 -5.580 1.00 86.06 85 ALA A CA 1
ATOM 660 C C . ALA A 1 85 ? 2.778 -13.650 -6.222 1.00 86.06 85 ALA A C 1
ATOM 662 O O . ALA A 1 85 ? 3.624 -14.205 -6.915 1.00 86.06 85 ALA A O 1
ATOM 663 N N . LEU A 1 86 ? 1.576 -14.194 -6.007 1.00 83.69 86 LEU A N 1
ATOM 664 C CA . LEU A 1 86 ? 1.168 -15.493 -6.561 1.00 83.69 86 LEU A CA 1
ATOM 665 C C . LEU A 1 86 ? 0.648 -15.400 -8.002 1.00 83.69 86 LEU A C 1
ATOM 667 O O . LEU A 1 86 ? 0.831 -16.321 -8.792 1.00 83.69 86 LEU A O 1
ATOM 671 N N . SER A 1 87 ? -0.037 -14.307 -8.341 1.00 76.75 87 SER A N 1
ATOM 672 C CA . SER A 1 87 ? -0.754 -14.161 -9.616 1.00 76.75 87 SER A CA 1
ATOM 673 C C . SER A 1 87 ? 0.145 -13.832 -10.810 1.00 76.75 87 SER A C 1
ATOM 675 O O . SER A 1 87 ? -0.255 -14.036 -11.957 1.00 76.75 87 SER A O 1
ATOM 677 N N . LYS A 1 88 ? 1.360 -13.322 -10.582 1.00 71.44 88 LYS A N 1
ATOM 678 C CA . LYS A 1 88 ? 2.259 -12.888 -11.658 1.00 71.44 88 LYS A CA 1
ATOM 679 C C . LYS A 1 88 ? 3.286 -13.982 -11.972 1.00 71.44 88 LYS A C 1
ATOM 681 O O . LYS A 1 88 ? 4.319 -14.083 -11.321 1.00 71.44 88 LYS A O 1
ATOM 686 N N . SER A 1 89 ? 3.024 -14.747 -13.036 1.00 57.97 89 SER A N 1
ATOM 687 C CA . SER A 1 89 ? 3.798 -15.920 -13.503 1.00 57.97 89 SER A CA 1
ATOM 688 C C . SER A 1 89 ? 5.323 -15.740 -13.638 1.00 57.97 89 SER A C 1
ATOM 690 O O . SER A 1 89 ? 6.033 -16.740 -13.669 1.00 57.97 89 SER A O 1
ATOM 692 N N . ASN A 1 90 ? 5.835 -14.508 -13.742 1.00 54.62 90 ASN A N 1
ATOM 693 C CA . ASN A 1 90 ? 7.257 -14.222 -13.986 1.00 54.62 90 ASN A CA 1
ATOM 694 C C . ASN A 1 90 ? 7.965 -13.483 -12.835 1.00 54.62 90 ASN A C 1
ATOM 696 O O . ASN A 1 90 ? 9.175 -13.276 -12.910 1.00 54.62 90 ASN A O 1
ATOM 700 N N . SER A 1 91 ? 7.251 -13.109 -11.768 1.00 60.88 91 SER A N 1
ATOM 701 C CA . SER A 1 91 ? 7.832 -12.400 -10.622 1.00 60.88 91 SER A CA 1
ATOM 702 C C . SER A 1 91 ? 7.853 -13.303 -9.400 1.00 60.88 91 SER A C 1
ATOM 704 O O . SER A 1 91 ? 6.819 -13.598 -8.812 1.00 60.88 91 SER A O 1
ATOM 706 N N . LYS A 1 92 ? 9.045 -13.711 -8.963 1.00 77.94 92 LYS A N 1
ATOM 707 C CA . LYS A 1 92 ? 9.217 -14.420 -7.691 1.00 77.94 92 LYS A CA 1
ATOM 708 C C . LYS A 1 92 ? 9.305 -13.410 -6.542 1.00 77.94 92 LYS A C 1
ATOM 710 O O . LYS A 1 92 ? 10.355 -13.236 -5.935 1.00 77.94 92 LYS A O 1
ATOM 715 N N . TRP A 1 93 ? 8.229 -12.682 -6.272 1.00 87.88 93 TRP A N 1
ATOM 716 C CA . TRP A 1 93 ? 8.211 -11.718 -5.172 1.00 87.88 93 TRP A CA 1
ATOM 717 C C . TRP A 1 93 ? 7.950 -12.400 -3.838 1.00 87.88 93 TRP A C 1
ATOM 719 O O . TRP A 1 93 ? 6.999 -13.165 -3.693 1.00 87.88 93 TRP A O 1
ATOM 729 N N . ARG A 1 94 ? 8.779 -12.092 -2.841 1.00 90.44 94 ARG A N 1
ATOM 730 C CA . ARG A 1 94 ? 8.565 -12.510 -1.457 1.00 90.44 94 ARG A CA 1
ATOM 731 C C . ARG A 1 94 ? 8.344 -11.281 -0.592 1.00 90.44 94 ARG A C 1
ATOM 733 O O . ARG A 1 94 ? 9.290 -10.565 -0.275 1.00 90.44 94 ARG A O 1
ATOM 740 N N . PHE A 1 95 ? 7.091 -11.055 -0.214 1.00 92.44 95 PHE A N 1
ATOM 741 C CA . PHE A 1 95 ? 6.721 -9.941 0.648 1.00 92.44 95 PHE A CA 1
ATOM 742 C C . PHE A 1 95 ? 6.977 -10.249 2.127 1.00 92.44 95 PHE A C 1
ATOM 744 O O . PHE A 1 95 ? 6.560 -11.289 2.642 1.00 92.44 95 PHE A O 1
ATOM 751 N N . TYR A 1 96 ? 7.601 -9.295 2.807 1.00 95.25 96 TYR A N 1
ATOM 752 C CA . TYR A 1 96 ? 7.715 -9.187 4.255 1.00 95.25 96 TYR A CA 1
ATOM 753 C C . TYR A 1 96 ? 6.948 -7.940 4.689 1.00 95.25 96 TYR A C 1
ATOM 755 O O . TYR A 1 96 ? 7.073 -6.893 4.059 1.00 95.25 96 TYR A O 1
ATOM 763 N N . PHE A 1 97 ? 6.150 -8.043 5.747 1.00 96.31 97 PHE A N 1
ATOM 764 C CA . PHE A 1 97 ? 5.286 -6.953 6.198 1.00 96.31 97 PHE A CA 1
ATOM 765 C C . PHE A 1 97 ? 5.721 -6.480 7.579 1.00 96.31 97 PHE A C 1
ATOM 767 O O . PHE A 1 97 ? 5.859 -7.297 8.488 1.00 96.31 97 PHE A O 1
ATOM 774 N N . ALA A 1 98 ? 5.893 -5.171 7.731 1.00 97.00 98 ALA A N 1
ATOM 775 C CA . ALA A 1 98 ? 6.185 -4.513 8.999 1.00 97.00 98 ALA A CA 1
ATOM 776 C C . ALA A 1 98 ? 5.167 -3.385 9.246 1.00 97.00 98 ALA A C 1
ATOM 778 O O . ALA A 1 98 ? 5.474 -2.211 9.025 1.00 97.00 98 ALA A O 1
ATOM 779 N N . PRO A 1 99 ? 3.920 -3.719 9.622 1.00 95.81 99 PRO A N 1
ATOM 780 C CA . PRO A 1 99 ? 2.932 -2.714 9.980 1.00 95.81 99 PRO A CA 1
ATOM 781 C C . PRO A 1 99 ? 3.138 -2.219 11.414 1.00 95.81 99 PRO A C 1
ATOM 783 O O . PRO A 1 99 ? 3.456 -3.009 12.302 1.00 95.81 99 PRO A O 1
ATOM 786 N N . THR A 1 100 ? 2.895 -0.930 11.663 1.00 96.00 100 THR A N 1
ATOM 787 C CA . THR A 1 100 ? 2.884 -0.396 13.038 1.00 96.00 100 THR A CA 1
ATOM 788 C C . THR A 1 100 ? 1.707 -0.935 13.855 1.00 96.00 100 THR A C 1
ATOM 790 O O . THR A 1 100 ? 1.838 -1.138 15.056 1.00 96.00 100 THR A O 1
ATOM 793 N N . ASN A 1 101 ? 0.563 -1.187 13.210 1.00 94.00 101 ASN A N 1
ATOM 794 C CA . ASN A 1 101 ? -0.600 -1.849 13.799 1.00 94.00 101 ASN A CA 1
ATOM 795 C C . ASN A 1 101 ? -1.378 -2.620 12.719 1.00 94.00 101 ASN A C 1
ATOM 797 O O . ASN A 1 101 ? -1.304 -2.277 11.537 1.00 94.00 101 ASN A O 1
ATOM 801 N N . VAL A 1 102 ? -2.137 -3.644 13.112 1.00 94.06 102 VAL A N 1
ATOM 802 C CA . VAL A 1 102 ? -3.061 -4.351 12.212 1.00 94.06 102 VAL A CA 1
ATOM 803 C C . VAL A 1 102 ? -4.498 -3.974 12.561 1.00 94.06 102 VAL A C 1
ATOM 805 O O . VAL A 1 102 ? -5.044 -4.388 13.593 1.00 94.06 102 VAL A O 1
ATOM 808 N N . TRP A 1 103 ? -5.108 -3.197 11.671 1.00 93.88 103 TRP A N 1
ATOM 809 C CA . TRP A 1 103 ? -6.451 -2.661 11.810 1.00 93.88 103 TRP A CA 1
ATOM 810 C C . TRP A 1 103 ? -7.523 -3.642 11.363 1.00 93.88 103 TRP A C 1
ATOM 812 O O . TRP A 1 103 ? -7.416 -4.352 10.361 1.00 93.88 103 TRP A O 1
ATOM 822 N N . THR A 1 104 ? -8.618 -3.601 12.108 1.00 90.88 104 THR A N 1
ATOM 823 C CA . THR A 1 104 ? -9.924 -4.129 11.719 1.00 90.88 104 THR A CA 1
ATOM 824 C C . THR A 1 104 ? -10.925 -2.991 11.858 1.00 90.88 104 THR A C 1
ATOM 826 O O . THR A 1 104 ? -10.662 -2.041 12.598 1.00 90.88 104 THR A O 1
ATOM 829 N N . HIS A 1 105 ? -12.069 -3.070 11.173 1.00 86.88 105 HIS A N 1
ATOM 830 C CA . HIS A 1 105 ? -13.075 -2.011 11.278 1.00 86.88 105 HIS A CA 1
ATOM 831 C C . HIS A 1 105 ? -13.509 -1.787 12.738 1.00 86.88 105 HIS A C 1
ATOM 833 O O . HIS A 1 105 ? -13.746 -0.656 13.138 1.00 86.88 105 HIS A O 1
ATOM 839 N N . THR A 1 106 ? -13.582 -2.854 13.543 1.00 91.00 106 THR A N 1
ATOM 840 C CA . THR A 1 106 ? -13.990 -2.782 14.950 1.00 91.00 106 THR A CA 1
ATOM 841 C C . THR A 1 106 ? -12.962 -2.034 15.781 1.00 91.00 106 THR A C 1
ATOM 843 O O . THR A 1 106 ? -13.331 -1.103 16.481 1.00 91.00 106 THR A O 1
ATOM 846 N N . ARG A 1 107 ? -11.677 -2.390 15.661 1.00 88.56 107 ARG A N 1
ATOM 847 C CA . ARG A 1 107 ? -10.592 -1.716 16.393 1.00 88.56 107 ARG A CA 1
ATOM 848 C C . ARG A 1 107 ? -10.491 -0.238 16.043 1.00 88.56 107 ARG A C 1
ATOM 850 O O . ARG A 1 107 ? -10.313 0.578 16.931 1.00 88.56 107 ARG A O 1
ATOM 857 N N . LEU A 1 108 ? -10.635 0.093 14.761 1.00 89.62 108 LEU A N 1
ATOM 858 C CA . LEU A 1 108 ? -10.584 1.478 14.306 1.00 89.62 108 LEU A CA 1
ATOM 859 C C . LEU A 1 108 ? -11.730 2.300 14.908 1.00 89.62 108 LEU A C 1
ATOM 861 O O . LEU A 1 108 ? -11.491 3.381 15.431 1.00 89.62 108 LEU A O 1
ATOM 865 N N . LEU A 1 109 ? -12.964 1.785 14.866 1.00 92.69 109 LEU A N 1
ATOM 866 C CA . LEU A 1 109 ? -14.116 2.479 15.449 1.00 92.69 109 LEU A CA 1
ATOM 867 C C . LEU A 1 109 ? -13.982 2.630 16.965 1.00 92.69 109 LEU A C 1
ATOM 869 O O . LEU A 1 109 ? -14.216 3.715 17.482 1.00 92.69 109 LEU A O 1
ATOM 873 N N . GLN A 1 110 ? -13.537 1.578 17.653 1.00 92.00 110 GLN A N 1
ATOM 874 C CA . GLN A 1 110 ? -13.295 1.616 19.095 1.00 92.00 110 GLN A CA 1
ATOM 875 C C . GLN A 1 110 ? -12.269 2.685 19.472 1.00 92.00 110 GLN A C 1
ATOM 877 O O . GLN A 1 110 ? -12.497 3.433 20.415 1.00 92.00 110 GLN A O 1
ATOM 882 N N . GLU A 1 111 ? -11.162 2.796 18.736 1.00 91.25 111 GLU A N 1
ATOM 883 C CA . GLU A 1 111 ? -10.158 3.822 19.024 1.00 91.25 111 GLU A CA 1
ATOM 884 C C . GLU A 1 111 ? -10.681 5.240 18.789 1.00 91.25 111 GLU A C 1
ATOM 886 O O . GLU A 1 111 ? -10.424 6.122 19.608 1.00 91.25 111 GLU A O 1
ATOM 891 N N . ILE A 1 112 ? -11.461 5.451 17.723 1.00 92.00 112 ILE A N 1
ATOM 892 C CA . ILE A 1 112 ? -12.109 6.743 17.460 1.00 92.00 112 ILE A CA 1
ATOM 893 C C . ILE A 1 112 ? -13.091 7.095 18.582 1.00 92.00 112 ILE A C 1
ATOM 895 O O . ILE A 1 112 ? -13.082 8.231 19.045 1.00 92.00 112 ILE A O 1
ATOM 899 N N . GLU A 1 113 ? -13.902 6.140 19.042 1.00 94.00 113 GLU A N 1
ATOM 900 C CA . GLU A 1 113 ? -14.849 6.340 20.147 1.00 94.00 113 GLU A CA 1
ATOM 901 C C . GLU A 1 113 ? -14.136 6.671 21.463 1.00 94.00 113 GLU A C 1
ATOM 903 O O . GLU A 1 113 ? -14.583 7.542 22.199 1.00 94.00 113 GLU A O 1
ATOM 908 N N . THR A 1 114 ? -13.009 6.017 21.759 1.00 91.50 114 THR A N 1
ATOM 909 C CA . THR A 1 114 ? -12.233 6.288 22.983 1.00 91.50 114 THR A CA 1
ATOM 910 C C . THR A 1 114 ? -11.428 7.586 22.945 1.00 91.50 114 THR A C 1
ATOM 912 O O . THR A 1 114 ? -10.953 8.030 23.988 1.00 91.50 114 THR A O 1
ATOM 915 N N . ALA A 1 115 ? -11.224 8.168 21.761 1.00 83.38 115 ALA A N 1
ATOM 916 C CA . ALA A 1 115 ? -10.475 9.409 21.578 1.00 83.38 115 ALA A CA 1
ATOM 917 C C . ALA A 1 115 ? -11.349 10.678 21.688 1.00 83.38 115 ALA A C 1
ATOM 919 O O . ALA A 1 115 ? -10.804 11.783 21.612 1.00 83.38 115 ALA A O 1
ATOM 920 N N . GLN A 1 116 ? -12.672 10.524 21.836 1.00 62.03 116 GLN A N 1
ATOM 921 C CA . GLN A 1 116 ? -13.641 11.602 22.083 1.00 62.03 116 GLN A CA 1
ATOM 922 C C . GLN A 1 116 ? -13.838 11.856 23.579 1.00 62.03 116 GLN A C 1
ATOM 924 O O . GLN A 1 116 ? -13.993 13.047 23.933 1.00 62.03 116 GLN A O 1
#

Organism: NCBI:txid392030

pLDDT: mean 81.26, std 15.23, range [44.56, 97.0]

Radius of gyration: 16.77 Å; Cα contacts (8 Å, |Δi|>4): 104; chains: 1; bounding box: 43×38×38 Å

InterPro domains:
  IPR001619 Sec1-like protein [PF00995] (7-111)
  IPR027482 Sec1-like, domain 2 [G3DSA:3.40.50.1910] (1-116)
  IPR036045 Sec1-like superfamily [SSF56815] (6-113)

Solvent-accessible surface area (backbone atoms only — not comparable to full-atom values): 7289 Å² total; per-residue (Å²): 130,52,95,49,75,74,79,59,73,59,65,71,50,52,53,53,49,41,52,70,76,38,54,86,50,35,62,62,52,27,52,53,34,46,78,70,65,45,84,70,26,89,73,61,76,86,84,80,78,93,69,78,90,73,86,70,88,62,97,60,88,59,48,79,42,81,48,72,30,82,94,27,42,40,67,65,49,56,48,46,51,54,48,53,33,68,71,40,93,86,48,45,50,44,82,42,80,51,53,75,40,81,50,48,76,65,59,53,49,51,53,56,63,74,73,108

Secondary structure (DSSP, 8-state):
--TTTTS---HHHHHHHHHHH-GGGHHHHHHHHHHTT-TTGGG---------------SS-EEEEEEEETT-EEHHHHHHHHHHHHH-TT-EEEEEEEES-EE-HHHHHHHHHHT-

Sequence (116 aa):
ADIFGSIYVPFSCRLIEEGLLNPAKLSTFQHELIQRGYPGAEDLFSHRSSGVSTRAQYHDNQQSILVVFIGGCTQSEINALRMLALSKSNSKWRFYFAPTNVWTHTRLLQEIETAQ